Protein AF-A0A965Z763-F1 (afdb_monomer_lite)

Structure (mmCIF, N/CA/C/O backbone):
data_AF-A0A965Z763-F1
#
_entry.id   AF-A0A965Z763-F1
#
loop_
_atom_site.group_PDB
_atom_site.id
_atom_site.type_symbol
_atom_site.label_atom_id
_atom_site.label_alt_id
_atom_site.label_comp_id
_atom_site.label_asym_id
_atom_site.label_entity_id
_atom_site.label_seq_id
_atom_site.pdbx_PDB_ins_code
_atom_site.Cartn_x
_atom_site.Cartn_y
_atom_site.Cartn_z
_atom_site.occupancy
_atom_site.B_iso_or_equiv
_atom_site.auth_seq_id
_atom_site.auth_comp_id
_atom_site.auth_asym_id
_atom_site.auth_atom_id
_atom_site.pdbx_PDB_model_num
ATOM 1 N N . MET A 1 1 ? 9.393 11.653 10.171 1.00 48.53 1 MET A N 1
ATOM 2 C CA . MET A 1 1 ? 9.622 12.176 8.807 1.00 48.53 1 MET A CA 1
ATOM 3 C C . MET A 1 1 ? 8.343 12.855 8.353 1.00 48.53 1 MET A C 1
ATOM 5 O O . MET A 1 1 ? 7.279 12.277 8.550 1.00 48.53 1 MET A O 1
ATOM 9 N N . ALA A 1 2 ? 8.424 14.091 7.860 1.00 55.69 2 ALA A N 1
ATOM 10 C CA . ALA A 1 2 ? 7.266 14.795 7.312 1.00 55.69 2 ALA A CA 1
ATOM 11 C C . ALA A 1 2 ? 6.769 14.061 6.054 1.00 55.69 2 ALA A C 1
ATOM 13 O O . ALA A 1 2 ? 7.583 13.626 5.243 1.00 55.69 2 ALA A O 1
ATOM 14 N N . LYS A 1 3 ? 5.450 13.887 5.910 1.00 63.59 3 LYS A N 1
ATOM 15 C CA . LYS A 1 3 ? 4.850 13.312 4.697 1.00 63.59 3 LYS A CA 1
ATOM 16 C C . LYS A 1 3 ? 4.912 14.357 3.589 1.00 63.59 3 LYS A C 1
ATOM 18 O O . LYS A 1 3 ? 4.401 15.459 3.777 1.00 63.59 3 LYS A O 1
ATOM 23 N N . VAL A 1 4 ? 5.527 14.026 2.459 1.00 69.88 4 VAL A N 1
ATOM 24 C CA . VAL A 1 4 ? 5.695 14.962 1.337 1.00 69.88 4 VAL A CA 1
ATOM 25 C C . VAL A 1 4 ? 4.689 14.598 0.255 1.00 69.88 4 VAL A C 1
ATOM 27 O O . VAL A 1 4 ? 4.680 13.466 -0.214 1.00 69.88 4 VAL A O 1
ATOM 30 N N . ASN A 1 5 ? 3.841 15.535 -0.168 1.00 72.94 5 ASN A N 1
ATOM 31 C CA . ASN A 1 5 ? 2.885 15.301 -1.253 1.00 72.94 5 ASN A CA 1
ATOM 32 C C . ASN A 1 5 ? 3.592 15.339 -2.622 1.00 72.94 5 ASN A C 1
ATOM 34 O O . ASN A 1 5 ? 3.431 16.287 -3.385 1.00 72.94 5 ASN A O 1
ATOM 38 N N . LEU A 1 6 ? 4.407 14.322 -2.904 1.00 81.19 6 LEU A N 1
ATOM 39 C CA . LEU A 1 6 ? 5.071 14.146 -4.195 1.00 81.19 6 LEU A CA 1
ATOM 40 C C . LEU A 1 6 ? 4.140 13.458 -5.205 1.00 81.19 6 LEU A C 1
ATOM 42 O O . LEU A 1 6 ? 3.282 12.658 -4.806 1.00 81.19 6 LEU A O 1
ATOM 46 N N . PRO A 1 7 ? 4.323 13.721 -6.511 1.00 89.69 7 PRO A N 1
ATOM 47 C CA . PRO A 1 7 ? 3.664 12.946 -7.551 1.00 89.69 7 PRO A CA 1
ATOM 48 C C . PRO A 1 7 ? 4.044 11.464 -7.447 1.00 89.69 7 PRO A C 1
ATOM 50 O O . PRO A 1 7 ? 5.125 11.089 -6.969 1.00 89.69 7 PRO A O 1
ATOM 53 N N . LEU A 1 8 ? 3.113 10.610 -7.859 1.00 92.38 8 LEU A N 1
ATOM 54 C CA . LEU A 1 8 ? 3.359 9.183 -7.983 1.00 92.38 8 LEU A CA 1
ATOM 55 C C . LEU A 1 8 ? 4.074 8.918 -9.312 1.00 92.38 8 LEU A C 1
ATOM 57 O O . LEU A 1 8 ? 3.874 9.622 -10.295 1.00 92.38 8 LEU A O 1
ATOM 61 N N . THR A 1 9 ? 4.947 7.921 -9.327 1.00 95.25 9 THR A N 1
ATOM 62 C CA . THR A 1 9 ? 5.420 7.321 -10.579 1.00 95.25 9 THR A CA 1
ATOM 63 C C . THR A 1 9 ? 4.305 6.471 -11.179 1.00 95.25 9 THR A C 1
ATOM 65 O O . THR A 1 9 ? 3.454 5.985 -10.438 1.00 95.25 9 THR A O 1
ATOM 68 N N . SER A 1 10 ? 4.356 6.181 -12.479 1.00 95.12 10 SER A N 1
ATOM 69 C CA . SER A 1 10 ? 3.330 5.359 -13.140 1.00 95.12 10 SER A CA 1
ATOM 70 C C . SER A 1 10 ? 3.114 4.009 -12.442 1.00 95.12 10 SER A C 1
ATOM 72 O O . SER A 1 10 ? 1.987 3.588 -12.215 1.00 95.12 10 SER A O 1
ATOM 74 N N . ARG A 1 11 ? 4.192 3.363 -11.972 1.00 96.44 11 ARG A N 1
ATOM 75 C CA . ARG A 1 11 ? 4.076 2.089 -11.245 1.00 96.44 11 ARG A CA 1
ATOM 76 C C . ARG A 1 11 ? 3.418 2.238 -9.871 1.00 96.44 11 ARG A C 1
ATOM 78 O O . ARG A 1 11 ? 2.724 1.333 -9.417 1.00 96.44 11 ARG A O 1
ATOM 85 N N . GLU A 1 12 ? 3.655 3.352 -9.186 1.00 96.38 12 GLU A N 1
ATOM 86 C CA . GLU A 1 12 ? 2.987 3.655 -7.918 1.00 96.38 12 GLU A CA 1
ATOM 87 C C . GLU A 1 12 ? 1.514 4.012 -8.129 1.00 96.38 12 GLU A C 1
ATOM 89 O O . GLU A 1 12 ? 0.694 3.644 -7.291 1.00 96.38 12 GLU A O 1
ATOM 94 N N . GLU A 1 13 ? 1.179 4.690 -9.231 1.00 97.00 13 GLU A N 1
ATOM 95 C CA . GLU A 1 13 ? -0.202 4.975 -9.634 1.00 97.00 13 GLU A CA 1
ATOM 96 C C . GLU A 1 13 ? -0.972 3.684 -9.883 1.00 97.00 13 GLU A C 1
ATOM 98 O O . GLU A 1 13 ? -2.031 3.507 -9.287 1.00 97.00 13 GLU A O 1
ATOM 103 N N . ASP A 1 14 ? -0.411 2.747 -10.652 1.00 98.06 14 ASP A N 1
ATOM 104 C CA . ASP A 1 14 ? -1.041 1.449 -10.913 1.00 98.06 14 ASP A CA 1
ATOM 105 C C . ASP A 1 14 ? -1.328 0.686 -9.612 1.00 98.06 14 ASP A C 1
ATOM 107 O O . ASP A 1 14 ? -2.425 0.165 -9.395 1.00 98.06 14 ASP A O 1
ATOM 111 N N . ILE A 1 15 ? -0.339 0.627 -8.713 1.00 98.12 15 ILE A N 1
ATOM 112 C CA . ILE A 1 15 ? -0.475 -0.066 -7.427 1.00 98.12 15 ILE A CA 1
ATOM 113 C C . ILE A 1 15 ? -1.500 0.643 -6.541 1.00 98.12 15 ILE A C 1
ATOM 115 O O . ILE A 1 15 ? -2.298 -0.018 -5.873 1.00 98.12 15 ILE A O 1
ATOM 119 N N . PHE A 1 16 ? -1.509 1.975 -6.528 1.00 97.50 16 PHE A N 1
ATOM 120 C CA . PHE A 1 16 ? -2.484 2.741 -5.764 1.00 97.50 16 PHE A CA 1
ATOM 121 C C . PHE A 1 16 ? -3.904 2.562 -6.312 1.00 97.50 16 PHE A C 1
ATOM 123 O O . PHE A 1 16 ? -4.820 2.317 -5.529 1.00 97.50 16 PHE A O 1
ATOM 130 N N . ALA A 1 17 ? -4.079 2.594 -7.634 1.00 97.75 17 ALA A N 1
ATOM 131 C CA . ALA A 1 17 ? -5.347 2.329 -8.305 1.00 97.75 17 ALA A CA 1
ATOM 132 C C . ALA A 1 17 ? -5.857 0.915 -8.002 1.00 97.75 17 ALA A C 1
ATOM 134 O O . ALA A 1 17 ? -7.028 0.743 -7.670 1.00 97.75 17 ALA A O 1
ATOM 135 N N . TYR A 1 18 ? -4.972 -0.086 -8.013 1.00 98.38 18 TYR A N 1
ATOM 136 C CA . TYR A 1 18 ? -5.325 -1.439 -7.591 1.00 98.38 18 TYR A CA 1
ATOM 137 C C . TYR A 1 18 ? -5.791 -1.488 -6.133 1.00 98.38 18 TYR A C 1
ATOM 139 O O . TYR A 1 18 ? -6.824 -2.083 -5.851 1.00 98.38 18 TYR A O 1
ATOM 147 N N . ILE A 1 19 ? -5.073 -0.846 -5.203 1.00 97.69 19 ILE A N 1
ATOM 148 C CA . ILE A 1 19 ? -5.474 -0.798 -3.788 1.00 97.69 19 ILE A CA 1
ATOM 149 C C . ILE A 1 19 ? -6.849 -0.136 -3.630 1.00 97.69 19 ILE A C 1
ATOM 151 O O . ILE A 1 19 ? -7.669 -0.632 -2.860 1.00 97.69 19 ILE A O 1
ATOM 155 N N . LEU A 1 20 ? -7.103 0.959 -4.352 1.00 96.75 20 LEU A N 1
ATOM 156 C CA . LEU A 1 20 ? -8.388 1.655 -4.344 1.00 96.75 20 LEU A CA 1
ATOM 157 C C . LEU A 1 20 ? -9.519 0.753 -4.837 1.00 96.75 20 LEU A C 1
ATOM 159 O O . LEU A 1 20 ? -10.480 0.551 -4.098 1.00 96.75 20 LEU A O 1
ATOM 163 N N . GLY A 1 21 ? -9.383 0.186 -6.039 1.00 97.19 21 GLY A N 1
ATOM 164 C CA . GLY A 1 21 ? -10.394 -0.702 -6.619 1.00 97.19 21 GLY A CA 1
ATOM 165 C C . GLY A 1 21 ? -10.656 -1.909 -5.726 1.00 97.19 21 GLY A C 1
ATOM 166 O O . GLY A 1 21 ? -11.793 -2.194 -5.379 1.00 97.19 21 GLY A O 1
ATOM 167 N N . TYR A 1 22 ? -9.594 -2.529 -5.212 1.00 98.06 22 TYR A N 1
ATOM 168 C CA . TYR A 1 22 ? -9.715 -3.671 -4.316 1.00 98.06 22 TYR A CA 1
ATOM 169 C C . TYR A 1 22 ? -10.500 -3.330 -3.036 1.00 98.06 22 TYR A C 1
ATOM 171 O O . TYR A 1 22 ? -11.337 -4.122 -2.609 1.00 98.06 22 TYR A O 1
ATOM 179 N N . ILE A 1 23 ? -10.273 -2.154 -2.434 1.00 95.88 23 ILE A N 1
ATOM 180 C CA . ILE A 1 23 ? -11.039 -1.698 -1.260 1.00 95.88 23 ILE A CA 1
ATOM 181 C C . ILE A 1 23 ? -12.507 -1.448 -1.614 1.00 95.88 23 ILE A C 1
ATOM 183 O O . ILE A 1 23 ? -13.372 -1.835 -0.831 1.00 95.88 23 ILE A O 1
ATOM 187 N N . VAL A 1 24 ? -12.785 -0.814 -2.756 1.00 95.88 24 VAL A N 1
ATOM 188 C CA . VAL A 1 24 ? -14.155 -0.537 -3.221 1.00 95.88 24 VAL A CA 1
ATOM 189 C C . VAL A 1 24 ? -14.919 -1.837 -3.466 1.00 95.88 24 VAL A C 1
ATOM 191 O O . VAL A 1 24 ? -16.039 -1.980 -2.985 1.00 95.88 24 VAL A O 1
ATOM 194 N N . ASP A 1 25 ? -14.292 -2.803 -4.133 1.00 96.88 25 ASP A N 1
ATOM 195 C CA . ASP A 1 25 ? -14.944 -4.050 -4.533 1.00 96.88 25 ASP A CA 1
ATOM 196 C C . ASP A 1 25 ? -15.151 -5.013 -3.353 1.00 96.88 25 ASP A C 1
ATOM 198 O O . ASP A 1 25 ? -16.124 -5.763 -3.319 1.00 96.88 25 ASP A O 1
ATOM 202 N N . ASN A 1 26 ? -14.241 -5.007 -2.371 1.00 96.31 26 ASN A N 1
ATOM 203 C CA . ASN A 1 26 ? -14.213 -6.019 -1.308 1.00 96.31 26 ASN A CA 1
ATOM 204 C C . ASN A 1 26 ? -14.561 -5.483 0.089 1.00 96.31 26 ASN A C 1
ATOM 206 O O . ASN A 1 26 ? -14.693 -6.266 1.027 1.00 96.31 26 ASN A O 1
ATOM 210 N N . ASN A 1 27 ? -14.669 -4.164 0.274 1.00 94.00 27 ASN A N 1
ATOM 211 C CA . ASN A 1 27 ? -14.771 -3.498 1.584 1.00 94.00 27 ASN A CA 1
ATOM 212 C C . ASN A 1 27 ? -13.584 -3.754 2.540 1.00 94.00 27 ASN A C 1
ATOM 214 O O . ASN A 1 27 ? -13.646 -3.432 3.728 1.00 94.00 27 ASN A O 1
ATOM 218 N N . TYR A 1 28 ? -12.474 -4.301 2.042 1.00 94.62 28 TYR A N 1
ATOM 219 C CA . TYR A 1 28 ? -11.237 -4.491 2.793 1.00 94.62 28 TYR A CA 1
ATOM 220 C C . TYR A 1 28 ? -10.015 -4.280 1.903 1.00 94.62 28 TYR A C 1
ATOM 222 O O . TYR A 1 28 ? -10.074 -4.416 0.685 1.00 94.62 28 TYR A O 1
ATOM 230 N N . SER A 1 29 ? -8.874 -3.955 2.510 1.00 96.62 29 SER A N 1
ATOM 231 C CA . SER A 1 29 ? -7.646 -3.734 1.745 1.00 96.62 29 SER A CA 1
ATOM 232 C C . SER A 1 29 ? -6.993 -5.031 1.270 1.00 96.62 29 SER A C 1
ATOM 234 O O . SER A 1 29 ? -7.115 -6.069 1.941 1.00 96.62 29 SER A O 1
ATOM 236 N N . PRO A 1 30 ? -6.250 -4.984 0.150 1.00 97.69 30 PRO A N 1
ATOM 237 C CA . PRO A 1 30 ? -5.413 -6.098 -0.240 1.00 97.69 30 PRO A CA 1
ATOM 238 C C . PRO A 1 30 ? -4.259 -6.260 0.754 1.00 97.69 30 PRO A C 1
ATOM 240 O O . PRO A 1 30 ? -3.781 -5.323 1.400 1.00 97.69 30 PRO A O 1
ATOM 243 N N . THR A 1 31 ? -3.782 -7.485 0.868 1.00 96.81 31 THR A N 1
ATOM 244 C CA . THR A 1 31 ? -2.552 -7.824 1.561 1.00 96.81 31 THR A CA 1
ATOM 245 C C . THR A 1 31 ? -1.349 -7.512 0.677 1.00 96.81 31 THR A C 1
ATOM 247 O O . THR A 1 31 ? -1.432 -7.406 -0.545 1.00 96.81 31 THR A O 1
ATOM 250 N N . ARG A 1 32 ? -0.172 -7.439 1.300 1.00 96.06 32 ARG A N 1
ATOM 251 C CA . ARG A 1 32 ? 1.095 -7.330 0.571 1.00 96.06 32 ARG A CA 1
ATOM 252 C C . ARG A 1 32 ? 1.301 -8.467 -0.436 1.00 96.06 32 ARG A C 1
ATOM 254 O O . ARG A 1 32 ? 1.906 -8.226 -1.473 1.00 96.06 32 ARG A O 1
ATOM 261 N N . GLN A 1 33 ? 0.831 -9.674 -0.116 1.00 96.88 33 GLN A N 1
ATOM 262 C CA . GLN A 1 33 ? 0.953 -10.827 -1.006 1.00 96.88 33 GLN A CA 1
ATOM 263 C C . GLN A 1 33 ? 0.037 -10.665 -2.223 1.00 96.88 33 GLN A C 1
ATOM 265 O O . GLN A 1 33 ? 0.517 -10.754 -3.338 1.00 96.88 33 GLN A O 1
ATOM 270 N N . GLU A 1 34 ? -1.223 -10.273 -2.025 1.00 98.31 34 GLU A N 1
ATOM 271 C CA . GLU A 1 34 ? -2.161 -10.020 -3.132 1.00 98.31 34 GLU A CA 1
ATOM 272 C C . GLU A 1 34 ? -1.672 -8.902 -4.071 1.00 98.31 34 GLU A C 1
ATOM 274 O O . GLU A 1 34 ? -1.884 -8.967 -5.278 1.00 98.31 34 GLU A O 1
ATOM 279 N N . ILE A 1 35 ? -0.991 -7.879 -3.539 1.00 97.94 35 ILE A N 1
ATOM 280 C CA . ILE A 1 35 ? -0.330 -6.853 -4.364 1.00 97.94 35 ILE A CA 1
ATOM 281 C C . ILE A 1 35 ? 0.853 -7.463 -5.126 1.00 97.94 35 ILE A C 1
ATOM 283 O O . ILE A 1 35 ? 1.007 -7.227 -6.320 1.00 97.94 35 ILE A O 1
ATOM 287 N N . ALA A 1 36 ? 1.697 -8.240 -4.449 1.00 98.06 36 ALA A N 1
ATOM 288 C CA . ALA A 1 36 ? 2.848 -8.887 -5.067 1.00 98.06 36 ALA A CA 1
ATOM 289 C C . ALA A 1 36 ? 2.431 -9.789 -6.238 1.00 98.06 36 ALA A C 1
ATOM 291 O O . ALA A 1 36 ? 2.961 -9.644 -7.340 1.00 98.06 36 ALA A O 1
ATOM 292 N N . ASP A 1 37 ? 1.417 -10.624 -6.018 1.00 98.38 37 ASP A N 1
ATOM 293 C CA . ASP A 1 37 ? 0.882 -11.557 -7.005 1.00 98.38 37 ASP A CA 1
ATOM 294 C C . ASP A 1 37 ? 0.266 -10.802 -8.193 1.00 98.38 37 ASP A C 1
ATOM 296 O O . ASP A 1 37 ? 0.614 -11.069 -9.344 1.00 98.38 37 ASP A O 1
ATOM 300 N N . LYS A 1 38 ? -0.568 -9.780 -7.932 1.00 98.25 38 LYS A N 1
ATOM 301 C CA . LYS A 1 38 ? -1.203 -8.970 -8.988 1.00 98.25 38 LYS A CA 1
ATOM 302 C C . LYS A 1 38 ? -0.189 -8.311 -9.922 1.00 98.25 38 LYS A C 1
ATOM 304 O O . LYS A 1 38 ? -0.442 -8.200 -11.119 1.00 98.25 38 LYS A O 1
ATOM 309 N N . PHE A 1 39 ? 0.934 -7.853 -9.375 1.00 97.81 39 PHE A N 1
ATOM 310 C CA . PHE A 1 39 ? 1.949 -7.105 -10.116 1.00 97.81 39 PHE A CA 1
ATOM 311 C C . PHE A 1 39 ? 3.159 -7.947 -10.527 1.00 97.81 39 PHE A C 1
ATOM 313 O O . PHE A 1 39 ? 4.095 -7.386 -11.101 1.00 97.81 39 PHE A O 1
ATOM 320 N N . SER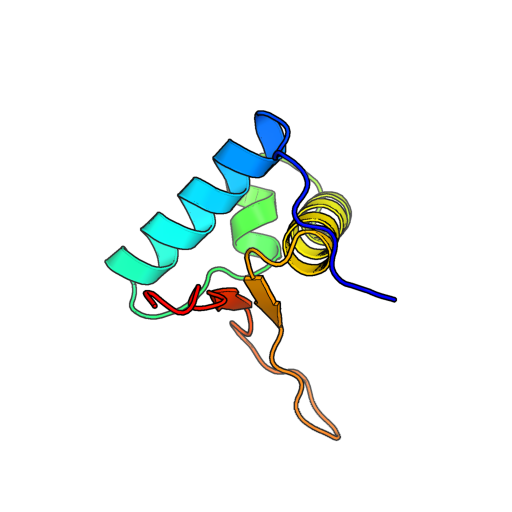 A 1 40 ? 3.143 -9.260 -10.259 1.00 97.81 40 SER A N 1
ATOM 321 C CA . SER A 1 40 ? 4.260 -10.180 -10.525 1.00 97.81 40 SER A CA 1
ATOM 322 C C . SER A 1 40 ? 5.595 -9.664 -9.966 1.00 97.81 40 SER A C 1
ATOM 324 O O . SER A 1 40 ? 6.628 -9.682 -10.632 1.00 97.81 40 SER A O 1
ATOM 326 N N . ILE A 1 41 ? 5.566 -9.157 -8.731 1.00 97.69 41 ILE A N 1
ATOM 327 C CA . ILE A 1 41 ? 6.745 -8.675 -7.998 1.00 97.69 41 ILE A CA 1
ATOM 328 C C . ILE A 1 41 ? 6.923 -9.468 -6.708 1.00 97.69 41 ILE A C 1
ATOM 330 O O . ILE A 1 41 ? 6.007 -10.129 -6.233 1.00 97.69 41 ILE A O 1
ATOM 334 N N . SER A 1 42 ? 8.098 -9.377 -6.088 1.00 98.06 42 SER A N 1
ATOM 335 C CA . SER A 1 42 ? 8.291 -9.993 -4.775 1.00 98.06 42 SER A CA 1
ATOM 336 C C . SER A 1 42 ? 7.469 -9.275 -3.691 1.00 98.06 42 SER A C 1
ATOM 338 O O . SER A 1 42 ? 7.251 -8.060 -3.781 1.00 98.06 42 SER A O 1
ATOM 340 N N . PRO A 1 43 ? 7.094 -9.962 -2.595 1.00 97.06 43 PRO A N 1
ATOM 341 C CA . PRO A 1 43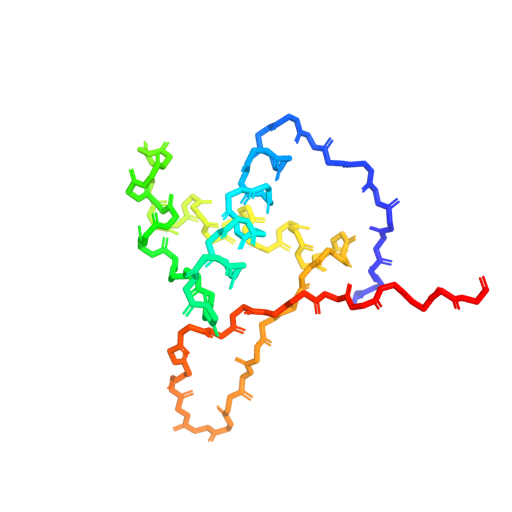 ? 6.454 -9.321 -1.445 1.00 97.06 43 PRO A CA 1
ATOM 342 C C . PRO A 1 43 ? 7.277 -8.163 -0.871 1.00 97.06 43 PRO A C 1
ATOM 344 O O . PRO A 1 43 ? 6.724 -7.153 -0.440 1.00 97.06 43 PRO A O 1
ATOM 347 N N . THR A 1 44 ? 8.606 -8.268 -0.905 1.00 97.06 44 THR A N 1
ATOM 348 C CA . THR A 1 44 ? 9.515 -7.183 -0.512 1.00 97.06 44 THR A CA 1
ATOM 349 C C . THR A 1 44 ? 9.437 -6.004 -1.485 1.00 97.06 44 THR A C 1
ATOM 351 O O . THR A 1 44 ? 9.427 -4.855 -1.048 1.00 97.06 44 THR A O 1
ATOM 354 N N . GLY A 1 45 ? 9.327 -6.259 -2.792 1.00 97.44 45 GLY A N 1
ATOM 355 C CA . GLY A 1 45 ? 9.062 -5.225 -3.794 1.00 97.44 45 GLY A CA 1
ATOM 356 C C . GLY A 1 45 ? 7.744 -4.500 -3.525 1.00 97.44 45 GLY A C 1
ATOM 357 O O . GLY A 1 45 ? 7.729 -3.275 -3.429 1.00 97.44 45 GLY A O 1
ATOM 358 N N . ALA A 1 46 ? 6.663 -5.247 -3.282 1.00 97.56 46 ALA A N 1
ATOM 359 C CA . ALA A 1 46 ? 5.372 -4.677 -2.899 1.00 97.56 46 ALA A CA 1
ATOM 360 C C . ALA A 1 46 ? 5.474 -3.827 -1.617 1.00 97.56 46 ALA A C 1
ATOM 362 O O . ALA A 1 46 ? 4.914 -2.734 -1.562 1.00 97.56 46 ALA A O 1
ATOM 363 N N . GLN A 1 47 ? 6.249 -4.263 -0.613 1.00 96.69 47 GLN A N 1
ATOM 364 C CA . GLN A 1 47 ? 6.492 -3.478 0.605 1.00 96.69 47 GLN A CA 1
ATOM 365 C C . GLN A 1 47 ? 7.125 -2.112 0.312 1.00 96.69 47 GLN A C 1
ATOM 367 O O . GLN A 1 47 ? 6.754 -1.137 0.961 1.00 96.69 47 GLN A O 1
ATOM 372 N N . LYS A 1 48 ? 8.064 -2.028 -0.641 1.00 97.69 48 LYS A N 1
ATOM 373 C CA . LYS A 1 48 ? 8.710 -0.759 -1.014 1.00 97.69 48 LYS A CA 1
ATOM 374 C C . LYS A 1 48 ? 7.704 0.224 -1.608 1.00 97.69 48 LYS 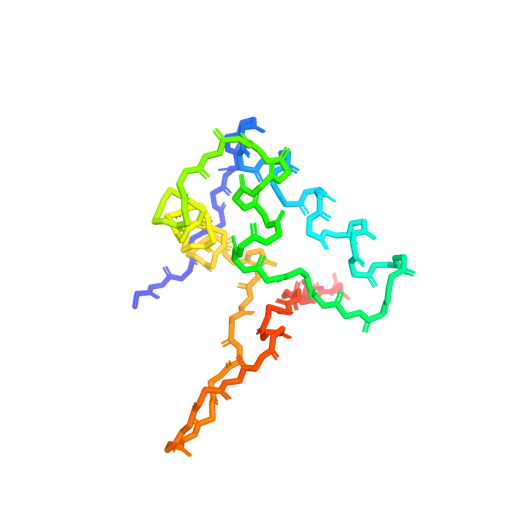A C 1
ATOM 376 O O . LYS A 1 48 ? 7.678 1.380 -1.197 1.00 97.69 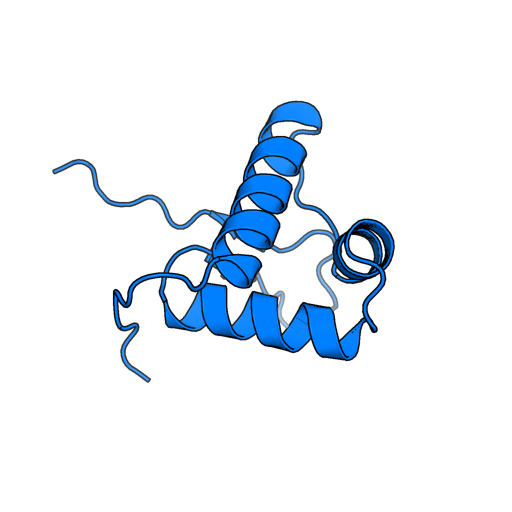48 LYS A O 1
ATOM 381 N N . PHE A 1 49 ? 6.835 -0.241 -2.506 1.00 97.50 49 PHE A N 1
ATOM 382 C CA . PHE A 1 49 ? 5.775 0.598 -3.073 1.00 97.50 49 PHE A CA 1
ATOM 383 C C . PHE A 1 49 ? 4.755 1.023 -2.016 1.00 97.50 49 PHE A C 1
ATOM 385 O O . PHE A 1 49 ? 4.413 2.199 -1.941 1.00 97.50 49 PHE A O 1
ATOM 392 N N . ILE A 1 50 ? 4.329 0.104 -1.142 1.00 96.94 50 ILE A N 1
ATOM 393 C CA . ILE A 1 50 ? 3.450 0.434 -0.010 1.00 96.94 50 ILE A CA 1
ATOM 394 C C . ILE A 1 50 ? 4.095 1.517 0.864 1.00 96.94 50 ILE A C 1
ATOM 396 O O . ILE A 1 50 ? 3.424 2.478 1.227 1.00 96.94 50 ILE A O 1
ATOM 400 N N . GLN A 1 51 ? 5.388 1.393 1.178 1.00 96.12 51 GLN A N 1
ATOM 401 C CA . GLN A 1 51 ? 6.102 2.393 1.970 1.00 96.12 51 GLN A CA 1
ATOM 402 C C . GLN A 1 51 ? 6.150 3.751 1.260 1.00 96.12 51 GLN A C 1
ATOM 404 O O . GLN A 1 51 ? 5.794 4.753 1.871 1.00 96.12 51 GLN A O 1
ATOM 409 N N . SER A 1 52 ? 6.465 3.780 -0.038 1.00 95.88 52 SER A N 1
ATOM 410 C CA . SER A 1 52 ? 6.443 5.020 -0.825 1.00 95.88 52 SER A CA 1
ATOM 411 C C . SER A 1 52 ? 5.063 5.695 -0.811 1.00 95.88 52 SER A C 1
ATOM 413 O O . SER A 1 52 ? 4.951 6.895 -0.566 1.00 95.88 52 SER A O 1
ATOM 415 N N . LEU A 1 53 ? 3.978 4.930 -0.976 1.00 95.81 53 LEU A N 1
ATOM 416 C CA . LEU A 1 53 ? 2.610 5.460 -0.907 1.00 95.81 53 LEU A CA 1
ATOM 417 C C . LEU A 1 53 ? 2.248 6.000 0.491 1.00 95.81 53 LEU A C 1
ATOM 419 O O . LEU A 1 53 ? 1.463 6.947 0.597 1.00 95.81 53 LEU A O 1
ATOM 423 N N . ILE A 1 54 ? 2.812 5.430 1.562 1.00 95.12 54 ILE A N 1
ATOM 424 C CA . ILE A 1 54 ? 2.677 5.956 2.931 1.00 95.12 54 ILE A CA 1
ATOM 425 C C . ILE A 1 54 ? 3.415 7.288 3.070 1.00 95.12 54 ILE A C 1
ATOM 427 O O . ILE A 1 54 ? 2.848 8.256 3.587 1.00 95.12 54 ILE A O 1
ATOM 431 N N . ASP A 1 55 ? 4.660 7.337 2.603 1.00 93.69 55 ASP A N 1
ATOM 432 C CA . ASP A 1 55 ? 5.534 8.507 2.711 1.00 93.69 55 ASP A CA 1
ATOM 433 C C . ASP A 1 55 ? 4.974 9.689 1.905 1.00 93.69 55 ASP A C 1
ATOM 435 O O . ASP A 1 55 ? 5.021 10.837 2.356 1.00 93.69 55 ASP A O 1
ATOM 439 N N . LYS A 1 56 ? 4.327 9.386 0.771 1.00 92.69 56 LYS A N 1
ATOM 440 C CA . LYS A 1 56 ? 3.598 10.345 -0.073 1.00 92.69 56 LYS A CA 1
ATOM 441 C C . LYS A 1 56 ? 2.188 10.682 0.420 1.00 92.69 56 LYS A C 1
ATOM 443 O O . LYS A 1 56 ? 1.460 11.444 -0.216 1.00 92.69 56 LYS A O 1
ATOM 448 N N . GLY A 1 57 ? 1.773 10.107 1.548 1.00 93.06 57 GLY A N 1
ATOM 449 C CA . GLY A 1 57 ? 0.504 10.417 2.200 1.00 93.06 57 GLY A CA 1
ATOM 450 C C . GLY A 1 57 ? -0.740 9.936 1.452 1.00 93.06 57 GLY A C 1
ATOM 451 O O . GLY A 1 57 ? -1.813 10.488 1.671 1.00 93.06 57 GLY A O 1
ATOM 452 N N . ARG A 1 58 ? -0.626 8.924 0.585 1.00 93.25 58 ARG A N 1
ATOM 453 C CA . ARG A 1 58 ? -1.774 8.320 -0.119 1.00 93.25 58 ARG A CA 1
ATOM 454 C C . ARG A 1 58 ? -2.500 7.297 0.752 1.00 93.25 58 ARG A C 1
ATOM 456 O O . ARG A 1 58 ? -3.727 7.247 0.779 1.00 93.25 58 ARG A O 1
ATOM 463 N N . ILE A 1 59 ? -1.737 6.508 1.506 1.00 95.31 59 ILE A N 1
ATOM 464 C CA . ILE A 1 59 ? -2.257 5.471 2.404 1.00 95.31 59 ILE A CA 1
ATOM 465 C C . ILE A 1 59 ? -1.583 5.538 3.777 1.00 95.31 59 ILE A C 1
ATOM 467 O O . ILE A 1 59 ? -0.586 6.228 3.989 1.00 95.31 59 ILE A O 1
ATOM 471 N N . ARG A 1 60 ? -2.124 4.798 4.740 1.00 94.94 60 ARG A N 1
ATOM 472 C CA . ARG A 1 60 ? -1.468 4.499 6.017 1.00 94.94 60 ARG A CA 1
ATOM 473 C C . ARG A 1 60 ? -1.705 3.039 6.382 1.00 94.94 60 ARG A C 1
ATOM 475 O O . ARG A 1 60 ? -2.697 2.446 5.970 1.00 94.94 60 ARG A O 1
ATOM 482 N N . VAL A 1 61 ? -0.811 2.480 7.191 1.00 93.44 61 VAL A N 1
ATOM 483 C CA . VAL A 1 61 ? -0.971 1.133 7.748 1.00 93.44 61 VAL A CA 1
ATOM 484 C C . VAL A 1 61 ? -1.380 1.207 9.212 1.00 93.44 61 VAL A C 1
ATOM 486 O O . VAL A 1 61 ? -0.752 1.906 10.009 1.00 93.44 61 VAL A O 1
ATOM 489 N N . ILE A 1 62 ? -2.431 0.481 9.579 1.00 91.56 62 ILE A N 1
ATOM 490 C CA . ILE A 1 62 ? -2.858 0.328 10.968 1.00 91.56 62 ILE A CA 1
ATOM 491 C C . ILE A 1 62 ? -1.933 -0.689 11.642 1.00 91.56 62 ILE A C 1
ATOM 493 O O . ILE A 1 62 ? -1.658 -1.767 11.108 1.00 91.56 62 ILE A O 1
ATOM 497 N N . LYS A 1 63 ? -1.433 -0.345 12.827 1.00 86.94 63 LYS A N 1
ATOM 498 C CA . LYS A 1 63 ? -0.624 -1.236 13.663 1.00 86.94 63 LYS A CA 1
ATOM 499 C C . LYS A 1 63 ? -1.359 -1.463 14.982 1.00 86.94 63 LYS A C 1
ATOM 501 O O . LYS A 1 63 ? -1.901 -0.515 15.543 1.00 86.94 63 LYS A O 1
ATOM 506 N N . LYS A 1 64 ? -1.364 -2.702 15.479 1.00 86.25 64 LYS A N 1
ATOM 507 C CA . LYS A 1 64 ? -1.865 -3.057 16.815 1.00 86.25 64 LYS A CA 1
ATOM 508 C C . LYS A 1 64 ? -0.670 -3.369 17.712 1.00 86.25 64 LYS A C 1
ATOM 510 O O . LYS A 1 64 ? 0.243 -4.080 17.296 1.00 86.25 64 LYS A O 1
ATOM 515 N N . LYS A 1 65 ? -0.660 -2.836 18.936 1.00 78.25 65 LYS A N 1
ATOM 516 C CA . LYS A 1 65 ? 0.392 -3.138 19.916 1.00 78.25 65 LYS A CA 1
ATOM 517 C C . LYS A 1 65 ? 0.330 -4.633 20.261 1.00 78.25 65 LYS A C 1
ATOM 519 O O . LYS A 1 65 ? -0.730 -5.122 20.636 1.00 78.25 65 LYS A O 1
ATOM 524 N N . GLY A 1 66 ? 1.447 -5.344 20.091 1.00 77.69 66 GLY A N 1
ATOM 525 C CA . GLY A 1 66 ? 1.573 -6.764 20.443 1.00 77.69 66 GLY A CA 1
ATOM 526 C C . GLY A 1 66 ? 1.053 -7.777 19.414 1.00 77.69 66 GLY A C 1
ATOM 527 O O . GLY A 1 66 ? 0.933 -8.946 19.757 1.00 77.69 66 GLY A O 1
ATOM 528 N N . GLY A 1 67 ? 0.742 -7.389 18.168 1.00 77.50 67 GLY A N 1
ATOM 529 C CA . GLY A 1 67 ? 0.287 -8.367 17.173 1.00 77.50 67 GLY A CA 1
ATOM 530 C C . GLY A 1 67 ? 0.277 -7.891 15.722 1.00 77.50 67 GLY A C 1
ATOM 531 O O . GLY A 1 67 ? 0.432 -6.707 15.420 1.00 77.50 67 GLY A O 1
ATOM 532 N N . ARG A 1 68 ? 0.070 -8.843 14.804 1.00 75.75 68 ARG A N 1
ATOM 533 C CA . ARG A 1 68 ? -0.097 -8.583 13.369 1.00 75.75 68 ARG A CA 1
ATOM 534 C C . ARG A 1 68 ? -1.548 -8.213 13.073 1.00 75.75 68 ARG A C 1
ATOM 536 O O . ARG A 1 68 ? -2.463 -8.940 13.446 1.00 75.75 68 ARG A O 1
ATOM 543 N N . VAL A 1 69 ? -1.750 -7.108 12.362 1.00 82.19 69 VAL A N 1
ATOM 544 C CA . VAL A 1 69 ? -3.058 -6.744 11.803 1.00 82.19 69 VAL A CA 1
ATOM 545 C C . VAL A 1 69 ? -3.086 -7.212 10.356 1.00 82.19 69 VAL A C 1
ATOM 547 O O . VAL A 1 69 ? -2.210 -6.854 9.567 1.00 82.19 69 VAL A O 1
ATOM 550 N N . TRP A 1 70 ? -4.062 -8.048 10.024 1.00 84.94 70 TRP A N 1
ATOM 551 C CA . TRP A 1 70 ? -4.315 -8.456 8.647 1.00 84.94 70 TRP A CA 1
ATOM 552 C C . TRP A 1 70 ? -5.070 -7.347 7.916 1.00 84.94 70 TRP A C 1
ATOM 554 O O . TRP A 1 70 ? -5.841 -6.627 8.544 1.00 84.94 70 TRP A O 1
ATOM 564 N N . ARG A 1 71 ? -4.825 -7.205 6.604 1.00 92.56 71 ARG A N 1
ATOM 565 C CA . ARG A 1 71 ? -5.507 -6.225 5.733 1.00 92.56 71 ARG A CA 1
ATOM 566 C C . ARG A 1 71 ? -5.535 -4.816 6.342 1.00 92.56 71 ARG A C 1
ATOM 568 O O . ARG A 1 71 ? -6.579 -4.205 6.547 1.00 92.56 71 ARG A O 1
ATOM 575 N N . ASN A 1 72 ? -4.352 -4.316 6.684 1.00 93.19 72 ASN A N 1
ATOM 576 C CA . ASN A 1 72 ? -4.186 -3.129 7.515 1.00 93.19 72 ASN A CA 1
ATOM 577 C C . ASN A 1 72 ? -3.940 -1.830 6.739 1.00 93.19 72 ASN A C 1
ATOM 579 O O . ASN A 1 72 ? -3.598 -0.824 7.361 1.00 93.19 72 ASN A O 1
ATOM 583 N N . ILE A 1 73 ? -4.067 -1.836 5.412 1.00 95.56 73 ILE A N 1
ATOM 584 C CA . ILE A 1 73 ? -3.918 -0.633 4.592 1.00 95.56 73 ILE A CA 1
ATOM 585 C C . ILE A 1 73 ? -5.237 0.139 4.6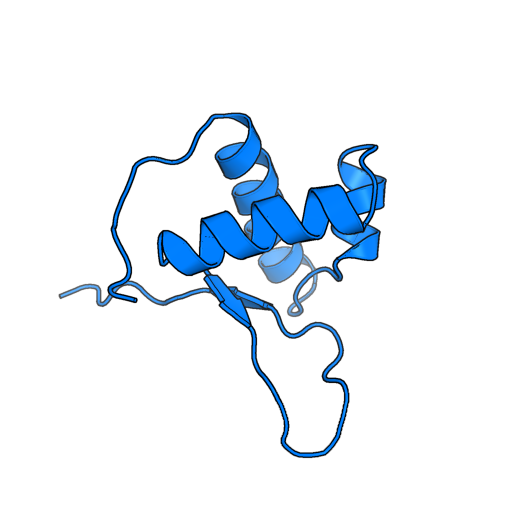30 1.00 95.56 73 ILE A C 1
ATOM 587 O O . ILE A 1 73 ? -6.305 -0.434 4.441 1.00 95.56 73 ILE A O 1
ATOM 591 N N . VAL A 1 74 ? -5.167 1.446 4.860 1.00 94.62 74 VAL A N 1
ATOM 592 C CA . VAL A 1 74 ? -6.323 2.341 4.762 1.00 94.62 74 VAL A CA 1
ATOM 593 C C . VAL A 1 74 ? -5.948 3.615 4.020 1.00 94.62 74 VAL A C 1
ATOM 595 O O . VAL A 1 74 ? -4.813 4.093 4.109 1.00 94.62 74 VAL A O 1
ATOM 598 N N . LEU A 1 75 ? -6.915 4.170 3.293 1.00 93.50 75 LEU A N 1
ATOM 599 C CA . LEU A 1 75 ? -6.747 5.418 2.559 1.00 93.50 75 LEU A CA 1
ATOM 600 C C . LEU A 1 75 ? -6.584 6.586 3.534 1.00 93.50 75 LEU A C 1
ATOM 602 O O . LEU A 1 75 ? -7.222 6.637 4.591 1.00 93.50 75 LEU A O 1
ATOM 606 N N . VAL A 1 76 ? -5.723 7.535 3.181 1.00 91.25 76 VAL A N 1
ATOM 607 C CA . VAL A 1 76 ? -5.701 8.832 3.858 1.00 91.25 76 VAL A CA 1
ATOM 608 C C . VAL A 1 76 ? -6.814 9.665 3.231 1.00 91.25 76 VAL A C 1
ATOM 610 O O . VAL A 1 76 ? -6.751 9.968 2.042 1.00 91.25 76 VAL A O 1
ATOM 613 N N . LYS A 1 77 ? -7.849 10.017 4.005 1.00 77.50 77 LYS A N 1
ATOM 614 C CA . LYS A 1 77 ? -8.808 11.036 3.566 1.00 77.50 77 LYS A CA 1
ATOM 615 C C . LYS A 1 77 ? -8.029 12.337 3.412 1.00 77.50 77 LYS A C 1
ATOM 617 O O . LYS A 1 77 ? -7.403 12.786 4.369 1.00 77.50 77 LYS A O 1
ATOM 622 N N . LYS A 1 78 ? -8.024 12.900 2.208 1.00 60.84 78 LYS A N 1
ATOM 623 C CA . LYS A 1 78 ? -7.661 14.301 2.038 1.00 60.84 78 LYS A CA 1
ATOM 624 C C . LYS A 1 78 ? -8.856 15.078 2.573 1.00 60.84 78 LYS A C 1
ATOM 626 O O . LYS A 1 78 ? -9.966 14.826 2.108 1.00 60.84 78 LYS A O 1
ATOM 631 N N . ASP A 1 79 ? -8.650 15.909 3.588 1.00 46.66 79 ASP A N 1
ATOM 632 C CA . ASP A 1 79 ? -9.670 16.853 4.026 1.00 46.66 79 ASP A CA 1
ATOM 633 C C . ASP A 1 79 ? -10.123 17.628 2.782 1.00 46.66 79 ASP A C 1
ATOM 635 O O . ASP A 1 79 ? -9.335 18.342 2.159 1.00 46.66 79 ASP A O 1
ATOM 639 N N . LEU A 1 80 ? -11.358 17.374 2.348 1.00 41.06 80 LEU A N 1
ATOM 640 C CA . LEU A 1 80 ? -12.068 18.227 1.405 1.00 41.06 80 LEU A CA 1
ATOM 641 C C . LEU A 1 80 ? -12.497 19.446 2.225 1.00 41.06 80 LEU A C 1
ATOM 643 O O . LEU A 1 80 ? -13.619 19.493 2.725 1.00 41.06 80 LEU A O 1
ATOM 647 N N . GLY A 1 81 ? -11.531 20.326 2.480 1.00 34.69 81 GLY A N 1
ATOM 648 C CA . GLY A 1 81 ? -11.772 21.704 2.893 1.00 34.69 81 GLY A CA 1
ATOM 649 C C . GLY A 1 81 ? -12.012 22.568 1.670 1.00 34.69 81 GLY A C 1
ATOM 650 O O . GLY A 1 81 ? -11.356 22.295 0.636 1.00 34.69 81 GLY A O 1
#

pLDDT: mean 89.55, std 14.02, range [34.69, 98.38]

Foldseek 3Di:
DAQAQDDDDPVLVVLLVVQVVCCVVPVFGDDLVSSCVVVVHDSVVSVVSVVNCVSNQQWDFDDDPPDDDPRGIDGRDDPPD

Sequence (81 aa):
MAKVNLPLTSREEDIFAYILGYIVDNNYSPTRQEIADKFSISPTGAQKFIQSLIDKGRIRVIKKKGGRVWRNIVLVKKDLG

Radius of gyration: 12.58 Å; chains: 1; bounding box: 25×33×34 Å

Secondary structure (DSSP, 8-state):
-PPP-PPPPHHHHHHHHHHHHHHHHHSSPPPHHHHHHHHT--HHHHHHHHHHHHHTTSEEE--B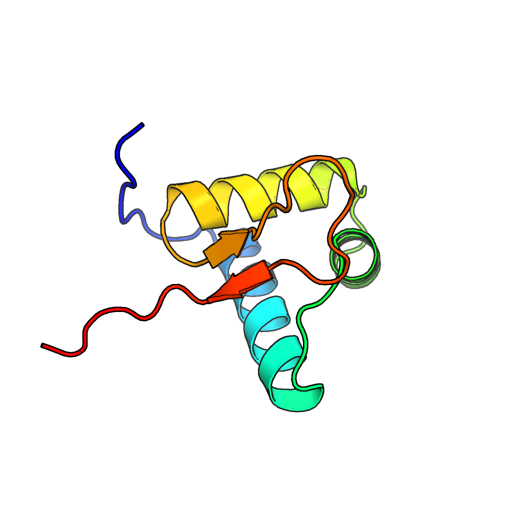TTBPPSS-EEE------